Protein AF-A0A9X9LPG8-F1 (afdb_monomer)

Secondary structure (DSSP, 8-state):
--EEEETTEEEEE-TTSTT-EEEEEBSS-EEEEEEEEEEETTEEEEEEEESSTT---S-SBHHHHHHHTTS----TTS-HHHHHHHHHHHHHHHTTTT--

Radius of gyration: 20.83 Å; Cα contacts (8 Å, |Δi|>4): 104; chains: 1; bounding box: 46×44×50 Å

Solvent-accessible surface area (backbone atoms only — not comparable to full-atom values): 6250 Å² total; per-residue (Å²): 134,61,81,38,68,43,49,46,32,46,40,48,49,51,81,98,49,92,77,49,70,49,75,46,53,36,56,60,55,31,34,50,87,73,31,50,73,50,79,54,89,99,41,76,48,75,49,75,34,59,66,60,85,86,64,86,74,92,53,69,30,49,66,60,52,58,48,62,76,64,53,78,82,74,68,85,89,51,63,76,66,57,59,52,52,54,54,51,52,50,56,59,57,60,59,58,74,79,70,126

Foldseek 3Di:
DPPDPDQFKDKDFDPPPPRDIDMAGFPAGFDSVPWDWDDDVVDIDTGTHGPPNPDDDPDGGPVVVVVVVPPDPPPPPDDNVVSVVVVVVVVVVVVVVPPD

Sequence (100 aa):
MCRCISQRSFGLSVKNTNEKSYCNNVLKHISVEDSSKRSQTDTVLILGRNKAETRQWDCLTQVEKAREEKEPSYNTGTDPSEGLVNVLKKIFKNGEDDRK

Organism: Gulo gulo (NCBI:txid48420)

InterPro domains:
  IPR007699 SGS domain [PS51048] (46-100)
  IPR008978 HSP20-like chaperone [G3DSA:2.60.40.790] (3-70)
  IPR052289 Calcyclin-binding ubiquitin ligase bridge [PTHR13164] (6-100)

pLDDT: mean 77.03, std 13.18, range [37.56, 91.31]

Nearest PDB structures (foldseek):
  1x5m-assembly1_A  TM=7.843E-01  e=2.291E-04  Homo sapiens
  2cg9-assembly1_Y  TM=8.770E-01  e=1.046E-01  Saccharomyces cerevisiae
  7krj-assembly1_C  TM=5.829E-01  e=2.397E-01  Homo sapiens
  2jki-assembly3_U  TM=7.431E-01  e=3.992E-01  Arabidopsis thaliana
  7l7i-assembly1_E  TM=8.067E-01  e=5.853E-01  Homo sapiens

Structure (mmCIF, N/CA/C/O backbone):
data_AF-A0A9X9LPG8-F1
#
_entry.id   AF-A0A9X9LPG8-F1
#
loop_
_atom_site.group_PDB
_atom_site.id
_atom_site.type_symbol
_atom_site.label_atom_id
_atom_site.label_alt_id
_atom_site.label_comp_id
_atom_site.label_asym_id
_atom_site.label_entity_id
_atom_site.label_seq_id
_atom_site.pdbx_PDB_ins_code
_atom_site.Cartn_x
_atom_site.Cartn_y
_atom_site.Cartn_z
_atom_site.occupancy
_atom_site.B_iso_or_equiv
_atom_site.auth_seq_id
_atom_site.auth_comp_id
_atom_site.auth_asym_id
_atom_site.auth_atom_id
_atom_site.pdbx_PDB_model_num
ATOM 1 N N . MET A 1 1 ? -5.540 -8.974 -16.708 1.00 37.56 1 MET A N 1
ATOM 2 C CA . MET A 1 1 ? -4.132 -8.830 -16.264 1.00 37.56 1 MET A CA 1
ATOM 3 C C . MET A 1 1 ? -4.060 -7.532 -15.462 1.00 37.56 1 MET A C 1
ATOM 5 O O . MET A 1 1 ? -3.916 -6.498 -16.087 1.00 37.56 1 MET A O 1
ATOM 9 N N . CYS A 1 2 ? -4.217 -7.527 -14.130 1.00 46.28 2 CYS A N 1
ATOM 10 C CA . CYS A 1 2 ? -4.019 -6.277 -13.371 1.00 46.28 2 CYS A CA 1
ATOM 11 C C . CYS A 1 2 ? -2.530 -6.106 -13.068 1.00 46.28 2 CYS A C 1
ATOM 13 O O . CYS A 1 2 ? -1.989 -6.664 -12.114 1.00 46.28 2 CYS A O 1
ATOM 15 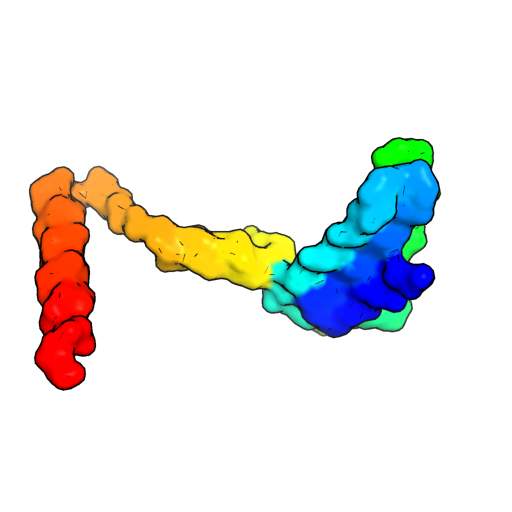N N . ARG A 1 3 ? -1.852 -5.387 -13.962 1.00 62.34 3 ARG A N 1
ATOM 16 C CA . ARG A 1 3 ? -0.534 -4.786 -13.752 1.00 62.34 3 ARG A CA 1
ATOM 17 C C . ARG A 1 3 ? -0.780 -3.296 -13.565 1.00 62.34 3 ARG A C 1
ATOM 19 O O . ARG A 1 3 ? -0.858 -2.590 -14.561 1.00 62.34 3 ARG A O 1
ATOM 26 N N . CYS A 1 4 ? -0.933 -2.811 -12.340 1.00 69.25 4 CYS A N 1
ATOM 27 C CA . CYS A 1 4 ? -1.060 -1.366 -12.175 1.00 69.25 4 CYS A CA 1
ATOM 28 C C . CYS A 1 4 ? -0.504 -0.942 -10.817 1.00 69.25 4 CYS A C 1
ATOM 30 O O . CYS A 1 4 ? -1.247 -0.727 -9.864 1.00 69.25 4 CYS A O 1
ATOM 32 N N . ILE A 1 5 ? 0.823 -0.844 -10.729 1.00 83.44 5 ILE A N 1
ATOM 33 C CA . ILE A 1 5 ? 1.395 0.173 -9.848 1.00 83.44 5 ILE A CA 1
ATOM 34 C C . ILE A 1 5 ? 1.149 1.494 -10.574 1.00 83.44 5 ILE A C 1
ATOM 36 O O . ILE A 1 5 ? 1.541 1.640 -11.730 1.00 83.44 5 ILE A O 1
ATOM 40 N N . SER A 1 6 ? 0.437 2.410 -9.934 1.00 89.69 6 SER A N 1
ATOM 41 C CA . SER A 1 6 ? 0.209 3.762 -10.432 1.00 89.69 6 SER A CA 1
ATOM 42 C C . SER A 1 6 ? 0.897 4.759 -9.507 1.00 89.69 6 SER A C 1
ATOM 44 O O . SER A 1 6 ? 1.387 4.401 -8.442 1.00 89.69 6 SER A O 1
ATOM 46 N N . GLN A 1 7 ? 0.900 6.036 -9.874 1.00 90.38 7 GLN A N 1
ATOM 47 C CA . GLN A 1 7 ? 1.492 7.081 -9.042 1.00 90.38 7 GLN A CA 1
ATOM 48 C C . GLN A 1 7 ? 0.863 7.179 -7.638 1.00 90.38 7 GLN A C 1
ATOM 50 O O . GLN A 1 7 ? 1.510 7.684 -6.723 1.00 90.38 7 GLN A O 1
ATOM 55 N N . ARG A 1 8 ? -0.385 6.720 -7.460 1.00 90.12 8 ARG A N 1
ATOM 56 C CA . ARG A 1 8 ? -1.136 6.803 -6.196 1.00 90.12 8 ARG A CA 1
ATOM 57 C C . ARG A 1 8 ? -1.803 5.499 -5.770 1.00 90.12 8 ARG A C 1
ATOM 59 O O . ARG A 1 8 ? -2.585 5.512 -4.825 1.00 90.12 8 ARG A O 1
ATOM 66 N N . SER A 1 9 ? -1.511 4.372 -6.409 1.00 89.88 9 SER A N 1
ATOM 67 C CA . SER A 1 9 ? -2.142 3.111 -6.023 1.00 89.88 9 SER A CA 1
ATOM 68 C C . SER A 1 9 ? -1.330 1.875 -6.378 1.00 89.88 9 SER A C 1
ATOM 70 O O . SER A 1 9 ? -0.509 1.880 -7.297 1.00 89.88 9 SER A O 1
ATOM 72 N N . PHE A 1 10 ? -1.615 0.792 -5.659 1.00 88.94 10 PHE A N 1
ATOM 73 C CA . PHE A 1 10 ? -1.166 -0.555 -5.983 1.00 88.94 10 PHE A CA 1
ATOM 74 C C . PHE A 1 10 ? -2.371 -1.437 -6.295 1.00 88.94 10 PHE A C 1
ATOM 76 O O . PHE A 1 10 ? -3.231 -1.629 -5.435 1.00 88.94 10 PHE A O 1
ATOM 83 N N . GLY A 1 11 ? -2.413 -1.998 -7.503 1.00 87.31 11 GLY A N 1
ATOM 84 C CA . GLY A 1 11 ? -3.374 -3.024 -7.901 1.00 87.31 11 GLY A CA 1
ATOM 85 C C . GLY A 1 11 ? -2.747 -4.419 -7.938 1.00 87.31 11 GLY A C 1
ATOM 86 O O . GLY A 1 11 ? -1.735 -4.635 -8.610 1.00 87.31 11 GLY A O 1
ATOM 87 N N . LEU A 1 12 ? -3.381 -5.381 -7.269 1.00 85.69 12 LEU A N 1
ATOM 88 C CA . LEU A 1 12 ? -3.040 -6.801 -7.283 1.00 85.69 12 LEU A CA 1
ATOM 89 C C . LEU A 1 12 ? -4.256 -7.614 -7.732 1.00 85.69 12 LEU A C 1
ATOM 91 O O . LEU A 1 12 ? -5.319 -7.547 -7.130 1.00 85.69 12 LEU A O 1
ATOM 95 N N . SER A 1 13 ? -4.089 -8.427 -8.770 1.00 81.75 13 SER A N 1
ATOM 96 C CA . SER A 1 13 ? -5.059 -9.464 -9.130 1.00 81.75 13 SER A CA 1
ATOM 97 C C . SER A 1 13 ? -4.322 -10.788 -9.190 1.00 81.75 13 SER A C 1
ATOM 99 O O . SER A 1 13 ? -3.316 -10.906 -9.899 1.00 81.75 13 SER A O 1
ATOM 101 N N . VAL A 1 14 ? -4.802 -11.758 -8.418 1.00 80.25 14 VAL A N 1
ATOM 102 C CA . VAL A 1 14 ? -4.234 -13.103 -8.373 1.00 80.25 14 VAL A CA 1
ATOM 103 C C . VAL A 1 14 ? -5.116 -13.999 -9.235 1.00 80.25 14 VAL A C 1
ATOM 105 O O . VAL A 1 14 ? -6.322 -14.113 -9.020 1.00 80.25 14 VAL A O 1
ATOM 108 N N . LYS A 1 15 ? -4.522 -14.587 -10.274 1.00 78.44 15 LYS A N 1
ATOM 109 C CA . LYS A 1 15 ? -5.226 -15.532 -11.148 1.00 78.44 15 LYS A CA 1
ATOM 110 C C . LYS A 1 15 ? -5.396 -16.867 -10.425 1.00 78.44 15 LYS A C 1
ATOM 112 O O . LYS A 1 15 ? -4.525 -17.250 -9.654 1.00 78.44 15 LYS A O 1
ATOM 117 N N . ASN A 1 16 ? -6.472 -17.588 -10.738 1.00 75.06 16 ASN A N 1
ATOM 118 C CA . ASN A 1 16 ? -6.766 -18.934 -10.226 1.00 75.06 16 ASN A CA 1
ATOM 119 C C . ASN A 1 16 ? -7.031 -19.022 -8.708 1.00 75.06 16 ASN A C 1
ATOM 121 O O . ASN A 1 16 ? -7.062 -20.115 -8.155 1.00 75.06 16 ASN A O 1
ATOM 125 N N . THR A 1 17 ? -7.280 -17.894 -8.038 1.00 68.12 17 THR A N 1
ATOM 126 C CA . THR A 1 17 ? -7.702 -17.838 -6.628 1.00 68.12 17 THR A CA 1
ATOM 127 C C . THR A 1 17 ? -8.949 -16.974 -6.487 1.00 68.12 17 THR A C 1
ATOM 129 O O . THR A 1 17 ? -8.837 -15.753 -6.380 1.00 68.12 17 THR A O 1
ATOM 132 N N . ASN A 1 18 ? -10.138 -17.587 -6.488 1.00 71.81 18 ASN A N 1
ATOM 133 C CA . ASN A 1 18 ? -11.432 -16.938 -6.199 1.00 71.81 18 ASN A CA 1
ATOM 134 C C . ASN A 1 18 ? -11.710 -15.610 -6.945 1.00 71.81 18 ASN A C 1
ATOM 136 O O . ASN A 1 18 ? -12.520 -14.814 -6.481 1.00 71.81 18 ASN A O 1
ATOM 140 N N . GLU A 1 19 ? -10.989 -15.334 -8.037 1.00 72.69 19 GLU A N 1
ATOM 141 C CA . GLU A 1 19 ? -11.043 -14.103 -8.841 1.00 72.69 19 GLU A CA 1
ATOM 142 C C . GLU A 1 19 ? -10.947 -12.782 -8.051 1.00 72.69 19 GLU A C 1
ATOM 144 O O . GLU A 1 19 ? -11.362 -11.719 -8.519 1.00 72.69 19 GLU A O 1
ATOM 149 N N . LYS A 1 20 ? -10.352 -12.805 -6.852 1.00 80.88 20 LYS A N 1
ATOM 150 C CA . LYS A 1 20 ? -10.251 -11.601 -6.020 1.00 80.88 20 LYS A CA 1
ATOM 151 C C . LYS A 1 20 ? -9.185 -10.647 -6.553 1.00 80.88 20 LYS A C 1
ATOM 153 O O . LYS A 1 20 ? -8.061 -11.036 -6.879 1.00 80.88 20 LYS A O 1
ATOM 158 N N . SER A 1 21 ? -9.546 -9.368 -6.598 1.00 82.62 21 SER A N 1
ATOM 159 C CA . SER A 1 21 ? -8.647 -8.269 -6.942 1.00 82.62 21 SER A CA 1
ATOM 160 C C . SER A 1 21 ? -8.616 -7.255 -5.803 1.00 82.62 21 SER A C 1
ATOM 162 O O . SER A 1 21 ? -9.648 -6.933 -5.222 1.00 82.62 21 SER A O 1
ATOM 164 N N . TYR A 1 22 ? -7.426 -6.754 -5.496 1.00 84.00 22 TYR A N 1
ATOM 165 C CA . TYR A 1 22 ? -7.150 -5.813 -4.419 1.00 84.00 22 TYR A CA 1
ATOM 166 C C . TYR A 1 22 ? -6.557 -4.540 -5.017 1.00 84.00 22 TYR A C 1
ATOM 168 O O . TYR A 1 22 ? -5.647 -4.607 -5.842 1.00 84.00 22 TYR A O 1
ATOM 176 N N . CYS A 1 23 ? -7.057 -3.377 -4.609 1.00 85.81 23 CYS A N 1
ATOM 177 C CA . CYS A 1 23 ? -6.508 -2.087 -5.007 1.00 85.81 23 CYS A CA 1
ATOM 178 C C . CYS A 1 23 ? -6.422 -1.189 -3.776 1.00 85.81 23 CYS A C 1
ATOM 180 O O . CYS A 1 23 ? -7.424 -1.002 -3.091 1.00 85.81 23 CYS A O 1
ATOM 182 N N . ASN A 1 24 ? -5.238 -0.649 -3.499 1.00 88.00 24 ASN A N 1
ATOM 183 C CA . ASN A 1 24 ? -5.007 0.239 -2.363 1.00 88.00 24 ASN A CA 1
ATOM 184 C C . ASN A 1 24 ? -4.477 1.586 -2.850 1.00 88.00 24 ASN A C 1
ATOM 186 O O . ASN A 1 24 ? -3.508 1.626 -3.610 1.00 88.00 24 ASN A O 1
ATOM 190 N N . ASN A 1 25 ? -5.088 2.678 -2.384 1.00 91.25 25 ASN A N 1
ATOM 191 C CA . ASN A 1 25 ? -4.635 4.039 -2.665 1.00 91.25 25 ASN A CA 1
ATOM 192 C C . ASN A 1 25 ? -3.588 4.458 -1.637 1.00 91.25 25 ASN A C 1
ATOM 194 O O . ASN A 1 25 ? -3.880 4.517 -0.442 1.00 91.25 25 ASN A O 1
ATOM 198 N N . VAL A 1 26 ? -2.382 4.767 -2.102 1.00 90.69 26 VAL A N 1
ATOM 199 C CA . VAL A 1 26 ? -1.275 5.156 -1.233 1.00 90.69 26 VAL A CA 1
ATOM 200 C C . VAL A 1 26 ? -1.342 6.621 -0.828 1.00 90.69 26 VAL A C 1
ATOM 202 O O . VAL A 1 26 ? -1.805 7.483 -1.579 1.00 90.69 26 VAL A O 1
ATOM 205 N N . LEU A 1 27 ? -0.836 6.908 0.370 1.00 89.69 27 LEU A N 1
ATOM 206 C CA . LEU A 1 27 ? -0.836 8.246 0.949 1.00 89.69 27 LEU A CA 1
ATOM 207 C C . LEU A 1 27 ? -0.062 9.259 0.089 1.00 89.69 27 LEU A C 1
ATOM 209 O O . LEU A 1 27 ? -0.545 10.368 -0.167 1.00 89.69 27 LEU A O 1
ATOM 213 N N . LYS A 1 28 ? 1.134 8.879 -0.375 1.00 88.50 28 LYS A N 1
ATOM 214 C CA . LYS A 1 28 ? 2.031 9.750 -1.150 1.00 88.50 28 LYS A CA 1
ATOM 215 C C . LYS A 1 28 ? 2.290 9.216 -2.551 1.00 88.50 28 LYS A C 1
ATOM 217 O O . LYS A 1 28 ? 2.025 8.061 -2.864 1.00 88.50 28 LYS A O 1
ATOM 222 N N . HIS A 1 29 ? 2.833 10.091 -3.394 1.00 90.44 29 HIS A N 1
ATOM 223 C CA . HIS A 1 29 ? 3.226 9.736 -4.750 1.00 90.44 29 HIS A CA 1
ATOM 224 C C . HIS A 1 29 ? 4.399 8.755 -4.762 1.00 90.44 29 HIS A C 1
ATOM 226 O O . HIS A 1 29 ? 5.445 9.011 -4.162 1.00 90.44 29 HIS A O 1
ATOM 232 N N . ILE A 1 30 ? 4.244 7.686 -5.532 1.00 91.31 30 ILE A N 1
ATOM 233 C CA . ILE A 1 30 ? 5.295 6.706 -5.803 1.00 91.31 30 ILE A CA 1
ATOM 234 C C . ILE A 1 30 ? 5.774 6.801 -7.255 1.00 91.31 30 ILE A C 1
ATOM 236 O O . ILE A 1 30 ? 5.067 7.277 -8.146 1.00 91.31 30 ILE A O 1
ATOM 240 N N . SER A 1 31 ? 7.015 6.388 -7.478 1.00 91.06 31 SER A N 1
ATOM 241 C CA . SER A 1 31 ? 7.658 6.298 -8.782 1.00 91.06 31 SER A CA 1
ATOM 242 C C . SER A 1 31 ? 7.278 4.970 -9.421 1.00 91.06 31 SER A C 1
ATOM 244 O O . SER A 1 31 ? 7.667 3.920 -8.921 1.00 91.06 31 SER A O 1
ATOM 246 N N . VAL A 1 32 ? 6.476 4.989 -10.488 1.00 89.19 32 VAL A N 1
ATOM 247 C CA . VAL A 1 32 ? 6.003 3.754 -11.144 1.00 89.19 32 VAL A CA 1
ATOM 248 C C . VAL A 1 32 ? 7.163 2.992 -11.780 1.00 89.19 32 VAL A C 1
ATOM 250 O O . VAL A 1 32 ? 7.227 1.773 -11.668 1.00 89.19 32 VAL A O 1
ATOM 253 N N . GLU A 1 33 ? 8.079 3.727 -12.405 1.00 90.38 33 GLU A N 1
ATOM 254 C CA . GLU A 1 33 ? 9.289 3.224 -13.061 1.00 90.38 33 GLU A CA 1
ATOM 255 C C . GLU A 1 33 ? 10.246 2.526 -12.086 1.00 90.38 33 GLU A C 1
ATOM 257 O O . GLU A 1 33 ? 10.734 1.439 -12.382 1.00 90.38 33 GLU A O 1
ATOM 262 N N . ASP A 1 34 ? 10.439 3.089 -10.891 1.00 89.31 34 ASP A N 1
ATOM 263 C CA . ASP A 1 34 ? 11.331 2.516 -9.875 1.00 89.31 34 ASP A CA 1
ATOM 264 C C . ASP A 1 34 ? 10.635 1.531 -8.928 1.00 89.31 34 ASP A C 1
ATOM 266 O O . ASP A 1 34 ? 11.250 0.989 -8.005 1.00 89.31 34 ASP A O 1
ATOM 270 N N . SER A 1 35 ? 9.330 1.330 -9.099 1.00 89.38 35 SER A N 1
ATOM 271 C CA . SER A 1 35 ? 8.579 0.374 -8.298 1.00 89.38 35 SER A CA 1
ATOM 272 C C . SER A 1 35 ? 8.659 -1.012 -8.917 1.00 89.38 35 SER A C 1
ATOM 274 O O . SER A 1 35 ? 8.641 -1.194 -10.132 1.00 89.38 35 SER A O 1
ATOM 276 N N . SER A 1 36 ? 8.707 -2.033 -8.072 1.00 89.25 36 SER A N 1
ATOM 277 C CA . SER A 1 36 ? 8.824 -3.415 -8.521 1.00 89.25 36 SER A CA 1
ATOM 278 C C . SER A 1 36 ? 7.877 -4.331 -7.764 1.00 89.25 36 SER A C 1
ATOM 280 O O . SER A 1 36 ? 7.296 -3.980 -6.739 1.00 89.25 36 SER A O 1
ATOM 282 N N . LYS A 1 37 ? 7.699 -5.536 -8.294 1.00 88.31 37 LYS A N 1
ATOM 283 C CA . LYS A 1 37 ? 6.939 -6.593 -7.638 1.00 88.31 37 LYS A CA 1
ATOM 284 C C . LYS A 1 37 ? 7.713 -7.896 -7.706 1.00 88.31 37 LYS A C 1
ATOM 286 O O . LYS A 1 37 ? 8.361 -8.178 -8.713 1.00 88.31 37 LYS A O 1
ATOM 291 N N . ARG A 1 38 ? 7.619 -8.695 -6.653 1.00 89.06 38 ARG A N 1
ATOM 292 C CA . ARG A 1 38 ? 8.204 -10.033 -6.570 1.00 89.06 38 ARG A CA 1
ATOM 293 C C . ARG A 1 38 ? 7.148 -10.987 -6.039 1.00 89.06 38 ARG A C 1
ATOM 295 O O . ARG A 1 38 ? 6.387 -10.636 -5.146 1.00 89.06 38 ARG A O 1
ATOM 302 N N . SER A 1 39 ? 7.093 -12.180 -6.602 1.00 86.88 39 SER A N 1
ATOM 303 C CA . SER A 1 39 ? 6.261 -13.269 -6.098 1.00 86.88 39 SER A CA 1
ATOM 304 C C . SER A 1 39 ? 7.166 -14.300 -5.445 1.00 86.88 39 SER A C 1
ATOM 306 O O . SER A 1 39 ? 8.151 -14.720 -6.049 1.00 86.88 39 SER A O 1
ATOM 308 N N . GLN A 1 40 ? 6.827 -14.683 -4.226 1.00 87.12 40 GLN A N 1
ATOM 309 C CA . GLN A 1 40 ? 7.391 -15.818 -3.509 1.00 87.12 40 GLN A CA 1
ATOM 310 C C . GLN A 1 40 ? 6.266 -16.823 -3.246 1.00 87.12 40 GLN A C 1
ATOM 312 O O . GLN A 1 40 ? 5.095 -16.537 -3.511 1.00 87.12 40 GLN A O 1
ATOM 317 N N . THR A 1 41 ? 6.613 -18.002 -2.741 1.00 89.25 41 THR A N 1
ATOM 318 C CA . THR A 1 41 ? 5.615 -18.971 -2.280 1.00 89.25 41 THR A CA 1
ATOM 319 C C . THR A 1 41 ? 4.707 -18.301 -1.247 1.00 89.25 41 THR A C 1
ATOM 321 O O . THR A 1 41 ? 5.192 -17.631 -0.337 1.00 89.25 41 THR A O 1
ATOM 324 N N . ASP A 1 42 ? 3.395 -18.394 -1.460 1.00 86.31 42 ASP A N 1
ATOM 325 C CA . ASP A 1 42 ? 2.332 -17.836 -0.609 1.00 86.31 42 ASP A CA 1
ATOM 326 C C . ASP A 1 42 ? 2.329 -16.307 -0.407 1.00 86.31 42 ASP A C 1
ATOM 328 O O . ASP A 1 42 ? 1.422 -15.773 0.227 1.00 86.31 42 ASP A O 1
ATOM 332 N N . THR A 1 43 ? 3.295 -15.569 -0.969 1.00 87.06 43 THR A N 1
ATOM 333 C CA . THR A 1 43 ? 3.472 -14.133 -0.703 1.00 87.06 43 THR A CA 1
ATOM 334 C C . THR A 1 43 ? 3.757 -13.338 -1.972 1.00 87.06 43 THR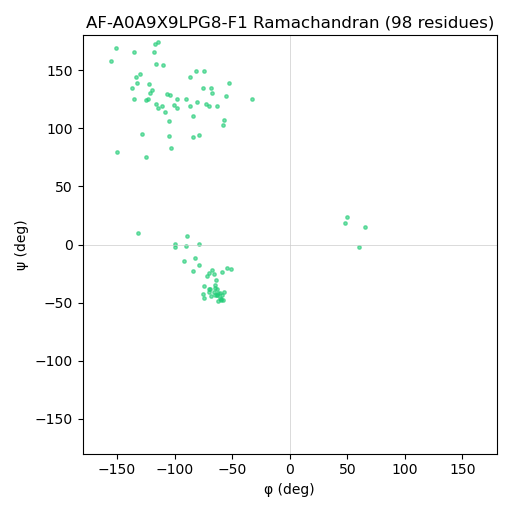 A C 1
ATOM 336 O O . THR A 1 43 ? 4.627 -13.676 -2.775 1.00 87.06 43 THR A O 1
ATOM 339 N N . VAL A 1 44 ? 3.077 -12.201 -2.129 1.00 87.50 44 VAL A N 1
ATOM 340 C CA . VAL A 1 44 ? 3.391 -11.209 -3.166 1.00 87.50 44 VAL A CA 1
ATOM 341 C C . VAL A 1 44 ? 3.946 -9.957 -2.504 1.00 87.50 44 VAL A C 1
ATOM 343 O O . VAL A 1 44 ? 3.262 -9.304 -1.723 1.00 87.50 44 VAL A O 1
ATOM 346 N N . LEU A 1 45 ? 5.180 -9.603 -2.850 1.00 88.56 45 LEU A N 1
ATOM 347 C CA . LEU A 1 45 ? 5.840 -8.393 -2.385 1.00 88.56 45 LEU A CA 1
ATOM 348 C C . LEU A 1 45 ? 5.709 -7.294 -3.443 1.00 88.56 45 LEU A C 1
ATOM 350 O O . LEU A 1 45 ? 6.102 -7.482 -4.597 1.00 88.56 45 LEU A O 1
ATOM 354 N N . ILE A 1 46 ? 5.183 -6.138 -3.047 1.00 88.19 46 ILE A N 1
ATOM 355 C CA . ILE A 1 46 ? 5.107 -4.938 -3.886 1.00 88.19 46 ILE A CA 1
ATOM 356 C C . ILE A 1 46 ? 6.005 -3.878 -3.251 1.00 88.19 46 ILE A C 1
ATOM 358 O O . ILE A 1 46 ? 5.786 -3.465 -2.117 1.00 88.19 46 ILE A O 1
ATOM 362 N N . LEU A 1 47 ? 7.037 -3.466 -3.981 1.00 88.50 47 LEU A N 1
ATOM 363 C CA . LEU A 1 47 ? 8.027 -2.483 -3.557 1.00 88.50 47 LEU A CA 1
ATOM 364 C C . LEU A 1 47 ? 7.735 -1.168 -4.279 1.00 88.50 47 LEU A C 1
ATOM 366 O O . LEU A 1 47 ? 7.984 -1.055 -5.478 1.00 88.50 47 LEU A O 1
ATOM 370 N N . GLY A 1 48 ? 7.188 -0.188 -3.560 1.00 87.94 48 GLY A N 1
ATOM 371 C CA . GLY A 1 48 ? 6.917 1.146 -4.091 1.00 87.94 48 GLY A CA 1
ATOM 372 C C . GLY A 1 48 ? 8.017 2.137 -3.735 1.00 87.94 48 GLY A C 1
ATOM 373 O O . GLY A 1 48 ? 8.204 2.428 -2.554 1.00 87.94 48 GLY A O 1
ATOM 374 N N . ARG A 1 49 ? 8.720 2.698 -4.724 1.00 88.38 49 ARG A N 1
ATOM 375 C CA . ARG A 1 49 ? 9.698 3.759 -4.448 1.00 88.38 49 ARG A CA 1
ATOM 376 C C . ARG A 1 49 ? 8.974 5.088 -4.288 1.00 88.38 49 ARG A C 1
ATOM 378 O O . ARG A 1 49 ? 8.262 5.528 -5.183 1.00 88.38 49 ARG A O 1
ATOM 385 N N . ASN A 1 50 ? 9.139 5.739 -3.148 1.00 85.50 50 ASN A N 1
ATOM 386 C CA . ASN A 1 50 ? 8.574 7.064 -2.919 1.00 85.50 50 ASN A CA 1
ATOM 387 C C . ASN A 1 50 ? 9.277 8.106 -3.810 1.00 85.50 50 ASN A C 1
ATOM 389 O O . ASN A 1 50 ? 10.503 8.121 -3.867 1.00 85.50 50 ASN A O 1
ATOM 393 N N . LYS A 1 51 ? 8.520 9.000 -4.466 1.00 82.06 51 LYS A N 1
ATOM 394 C CA . LYS A 1 51 ? 9.111 10.105 -5.249 1.00 82.06 51 LYS A CA 1
ATOM 395 C C . LYS A 1 51 ? 9.738 11.195 -4.377 1.00 82.06 51 LYS A C 1
ATOM 397 O O . LYS A 1 51 ? 10.631 11.896 -4.832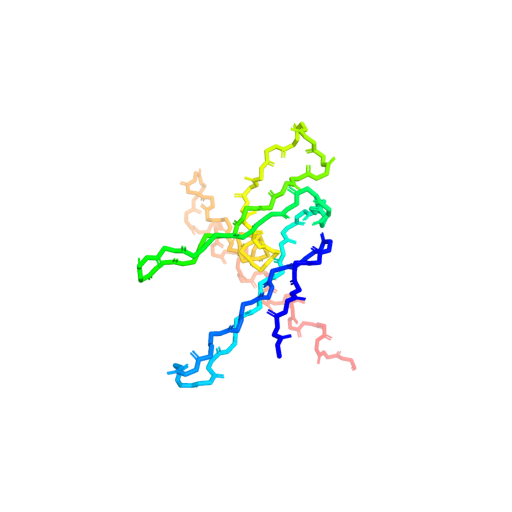 1.00 82.06 51 LYS A O 1
ATOM 402 N N . ALA A 1 52 ? 9.263 11.369 -3.145 1.00 75.00 52 ALA A N 1
ATOM 403 C CA . ALA A 1 52 ? 9.806 12.345 -2.204 1.00 75.00 52 ALA A CA 1
ATOM 404 C C . ALA A 1 52 ? 10.672 11.623 -1.162 1.00 75.00 52 ALA A C 1
ATOM 406 O O . ALA A 1 52 ? 10.179 11.298 -0.079 1.00 75.00 52 ALA A O 1
ATOM 407 N N . GLU A 1 53 ? 11.937 11.351 -1.507 1.00 64.06 53 GLU A N 1
ATOM 408 C CA . GLU A 1 53 ? 12.871 10.509 -0.732 1.00 64.06 53 GLU A CA 1
ATOM 409 C C . GLU A 1 53 ? 13.050 10.941 0.740 1.00 64.06 53 GLU A C 1
ATOM 411 O O . GLU A 1 53 ? 13.396 10.117 1.578 1.00 64.06 53 GLU A O 1
ATOM 416 N N . THR A 1 54 ? 12.734 12.190 1.101 1.00 64.69 54 THR A N 1
ATOM 417 C CA . THR A 1 54 ? 13.004 12.760 2.434 1.00 64.69 54 THR A CA 1
ATOM 418 C C . THR A 1 54 ? 11.827 12.789 3.415 1.00 64.69 54 THR A C 1
ATOM 420 O O . THR A 1 54 ? 12.007 13.213 4.553 1.00 64.69 54 THR A O 1
ATOM 423 N N . ARG A 1 55 ? 10.611 12.361 3.038 1.00 69.00 55 ARG A N 1
ATOM 424 C CA . ARG A 1 55 ? 9.436 12.454 3.936 1.00 69.00 55 ARG A CA 1
ATOM 425 C C . ARG A 1 55 ? 8.998 11.087 4.475 1.00 69.00 55 ARG A C 1
ATOM 427 O O . ARG A 1 55 ? 8.439 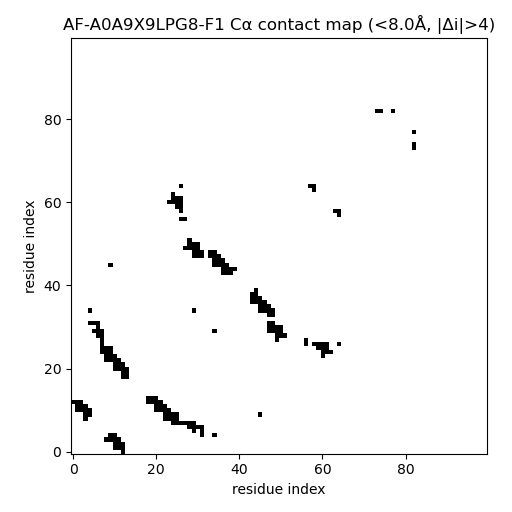10.300 3.707 1.00 69.00 55 ARG A O 1
ATOM 434 N N . GLN A 1 56 ? 9.121 10.865 5.790 1.00 81.50 56 GLN A N 1
ATOM 435 C CA . GLN A 1 56 ? 8.551 9.707 6.510 1.00 81.50 56 GLN A CA 1
ATOM 436 C C . GLN A 1 56 ? 7.054 9.541 6.231 1.00 81.50 56 GLN A C 1
ATOM 438 O O . GLN A 1 56 ? 6.338 10.533 6.110 1.00 81.50 56 GLN A O 1
ATOM 443 N N . TRP A 1 57 ? 6.587 8.306 6.054 1.00 86.44 57 TRP A N 1
ATOM 444 C CA . TRP A 1 57 ? 5.171 7.998 5.841 1.00 86.44 57 TRP A CA 1
ATOM 445 C C . TRP A 1 57 ? 4.492 7.757 7.184 1.00 86.44 57 TRP A C 1
ATOM 447 O O . TRP A 1 57 ? 4.939 6.888 7.923 1.00 86.44 57 TRP A O 1
ATOM 457 N N . ASP A 1 58 ? 3.420 8.499 7.456 1.00 87.75 58 ASP A N 1
ATOM 458 C CA . ASP A 1 58 ? 2.612 8.316 8.670 1.00 87.75 58 ASP A CA 1
ATOM 459 C C . ASP A 1 58 ? 1.861 6.973 8.610 1.00 87.75 58 ASP A C 1
ATOM 461 O O . ASP A 1 58 ? 1.861 6.190 9.551 1.00 87.75 58 ASP A O 1
ATOM 465 N N . CYS A 1 59 ? 1.277 6.673 7.447 1.00 89.31 59 CYS A N 1
ATOM 466 C CA . CYS A 1 59 ? 0.583 5.426 7.141 1.00 89.31 59 CYS A CA 1
ATOM 467 C C . CYS A 1 59 ? 0.669 5.115 5.641 1.00 89.31 59 CYS A C 1
ATOM 469 O O . CYS A 1 59 ? 1.106 5.950 4.838 1.00 89.31 59 CYS A O 1
ATOM 471 N N . LEU A 1 60 ? 0.277 3.898 5.253 1.00 88.69 60 LEU A N 1
ATOM 472 C CA . LEU A 1 60 ? 0.393 3.430 3.874 1.00 88.69 60 LEU A CA 1
ATOM 473 C C . LEU A 1 60 ? -0.672 4.063 2.973 1.00 88.69 60 LEU A C 1
ATOM 475 O O . LEU A 1 60 ? -0.366 4.457 1.845 1.00 88.69 60 LEU A O 1
ATOM 479 N N . THR A 1 61 ? -1.911 4.164 3.451 1.00 90.38 61 THR A N 1
ATOM 480 C CA . THR A 1 61 ? -3.065 4.573 2.646 1.00 90.38 61 THR A CA 1
ATOM 481 C C . THR A 1 61 ? -3.693 5.879 3.117 1.00 90.38 61 THR A C 1
ATOM 483 O O . THR A 1 61 ? -3.625 6.265 4.279 1.00 90.38 61 THR A O 1
ATOM 486 N N . GLN A 1 62 ? -4.370 6.570 2.199 1.00 86.56 62 GLN A N 1
ATOM 487 C CA . GLN A 1 62 ? -5.123 7.785 2.538 1.00 86.56 62 GLN A CA 1
ATOM 488 C C . GLN A 1 62 ? -6.288 7.507 3.499 1.00 86.56 62 GLN A C 1
ATOM 490 O O . GLN A 1 62 ? -6.658 8.373 4.288 1.00 86.56 62 GLN A O 1
ATOM 495 N N . VAL A 1 63 ? -6.867 6.305 3.425 1.00 86.69 63 VAL A N 1
ATOM 49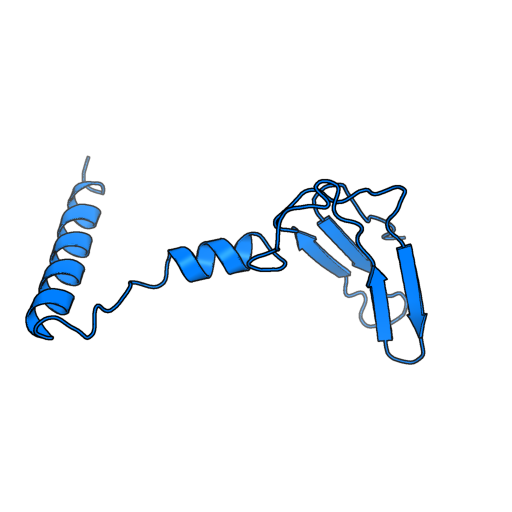6 C CA . VAL A 1 63 ? -8.015 5.901 4.246 1.00 86.69 63 VAL A CA 1
ATOM 497 C C . VAL A 1 63 ? -7.606 5.728 5.706 1.00 86.69 63 VAL A C 1
ATOM 499 O O . VAL A 1 63 ? -8.333 6.174 6.588 1.00 86.69 63 VAL A O 1
ATOM 502 N N . GLU A 1 64 ? -6.438 5.134 5.963 1.00 87.81 64 GLU A N 1
ATOM 503 C CA . GLU A 1 64 ? -5.884 5.013 7.316 1.00 87.81 64 GLU A CA 1
ATOM 504 C C . GLU A 1 64 ? -5.672 6.394 7.944 1.00 87.81 64 GLU A C 1
ATOM 506 O O . GLU A 1 64 ? -6.171 6.639 9.041 1.00 87.81 64 GLU A O 1
ATOM 511 N N . LYS A 1 65 ? -5.058 7.331 7.207 1.00 86.94 65 LYS A N 1
ATOM 512 C CA . LYS A 1 65 ? -4.866 8.710 7.683 1.00 86.94 65 LYS A CA 1
ATOM 513 C C . LYS A 1 65 ? -6.185 9.401 8.025 1.00 86.94 65 LYS A C 1
ATOM 515 O O . LYS A 1 65 ? -6.329 9.988 9.091 1.00 86.94 65 LYS A O 1
ATOM 520 N N . ALA A 1 66 ? -7.164 9.300 7.127 1.00 83.44 66 ALA A N 1
ATOM 521 C CA . ALA A 1 66 ? -8.470 9.920 7.323 1.00 83.44 66 ALA A CA 1
ATOM 522 C C . ALA A 1 66 ? -9.247 9.311 8.502 1.00 83.44 66 ALA A C 1
ATOM 524 O O . ALA A 1 66 ? -10.126 9.969 9.055 1.00 83.44 66 ALA A O 1
ATOM 525 N N . ARG A 1 67 ? -8.971 8.053 8.868 1.00 81.81 67 ARG A N 1
ATOM 526 C CA . ARG A 1 67 ? -9.561 7.413 10.046 1.00 81.81 67 ARG A CA 1
ATOM 527 C C . ARG A 1 67 ? -8.930 7.940 11.330 1.00 81.81 67 ARG A C 1
ATOM 529 O O . ARG A 1 67 ? -9.674 8.283 12.238 1.00 81.81 67 ARG A O 1
ATOM 536 N N . GLU A 1 68 ? -7.606 8.045 11.376 1.00 77.38 68 GLU A N 1
ATOM 537 C CA . GLU A 1 68 ? -6.866 8.568 12.533 1.00 77.38 68 GLU A CA 1
ATOM 538 C C . GLU A 1 68 ? -7.253 10.023 12.850 1.00 77.38 68 GLU A C 1
ATOM 540 O O . GLU A 1 68 ? -7.530 10.357 13.996 1.00 77.38 68 GLU A O 1
ATOM 545 N N . GLU A 1 69 ? -7.411 10.872 11.828 1.00 74.12 69 GLU A N 1
ATOM 546 C CA . GLU A 1 69 ? -7.865 12.266 11.992 1.00 74.12 69 GLU A CA 1
ATOM 547 C C . GLU A 1 69 ? -9.328 12.390 12.466 1.00 74.12 69 GLU A C 1
ATOM 549 O O . GLU A 1 69 ? -9.732 13.427 12.999 1.00 74.12 69 GLU A O 1
ATOM 554 N N . LYS A 1 70 ? -10.145 11.350 12.252 1.00 65.50 70 LYS A N 1
ATOM 555 C CA . LYS A 1 70 ? -11.559 11.317 12.653 1.00 65.50 70 LYS A CA 1
ATOM 556 C C . LYS A 1 70 ? -11.783 10.727 14.037 1.00 65.50 70 LYS A C 1
ATOM 558 O O . LYS A 1 70 ? -12.884 10.896 14.564 1.00 65.50 70 LYS A O 1
ATOM 563 N N . GLU A 1 71 ? -10.800 10.050 14.626 1.00 61.31 71 GLU A N 1
ATOM 564 C CA . GLU A 1 71 ? -10.933 9.602 16.007 1.00 61.31 71 GLU A CA 1
ATOM 565 C C . GLU A 1 71 ? -10.889 10.833 16.927 1.00 61.31 71 GLU A C 1
ATOM 567 O O . GLU A 1 71 ? -9.932 11.611 16.893 1.00 61.31 71 GLU A O 1
ATOM 572 N N . PRO A 1 72 ? -11.952 11.096 17.709 1.00 58.31 72 PRO A N 1
ATOM 573 C CA . PRO A 1 72 ? -11.963 12.245 18.594 1.00 58.31 72 PRO A CA 1
ATOM 574 C C . PRO A 1 72 ? -10.854 12.068 19.631 1.00 58.31 72 PRO A C 1
ATOM 576 O O . PRO A 1 72 ? -10.873 11.118 20.407 1.00 58.31 72 PRO A O 1
ATOM 579 N N . SER A 1 73 ? -9.894 12.995 19.646 1.00 55.75 73 SER A N 1
ATOM 580 C CA . SER A 1 73 ? -8.901 13.084 20.716 1.00 55.75 73 SER A CA 1
ATOM 581 C C . SER A 1 73 ? -9.628 13.242 22.0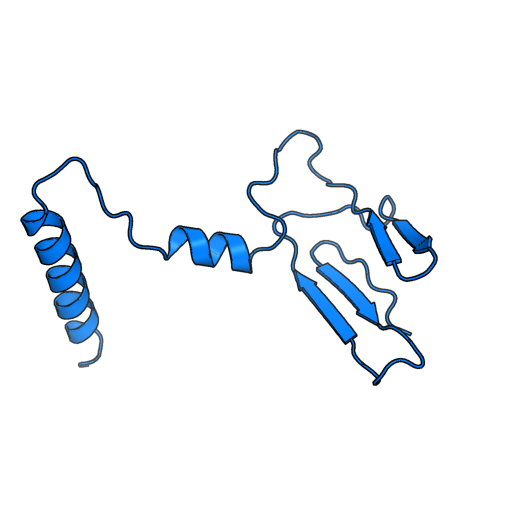54 1.00 55.75 73 SER A C 1
ATOM 583 O O . SER A 1 73 ? -10.218 14.289 22.339 1.00 55.75 73 SER A O 1
ATOM 585 N N . TYR A 1 74 ? -9.623 12.183 22.861 1.00 54.16 74 TYR A N 1
ATOM 586 C CA . TYR A 1 74 ? -10.019 12.252 24.258 1.00 54.16 74 TYR A CA 1
ATOM 587 C C . TYR A 1 74 ? -8.825 12.834 25.013 1.00 54.16 74 TYR A C 1
ATOM 589 O O . TYR A 1 74 ? -7.899 12.109 25.366 1.00 54.16 74 TYR A O 1
ATOM 597 N N . ASN A 1 75 ? -8.809 14.154 25.218 1.00 49.88 75 ASN A N 1
ATOM 598 C CA . ASN A 1 75 ? -7.857 14.777 26.134 1.00 49.88 75 ASN A CA 1
ATOM 599 C C . ASN A 1 75 ? -8.053 14.148 27.521 1.00 49.88 75 ASN A C 1
ATOM 601 O O . ASN A 1 75 ? -8.999 14.472 28.229 1.00 49.88 75 ASN A O 1
ATOM 605 N N . THR A 1 76 ? -7.165 13.235 27.905 1.00 53.78 76 THR A N 1
ATOM 606 C CA . THR A 1 76 ? -7.177 12.546 29.207 1.00 53.78 76 THR A CA 1
ATOM 607 C C . THR A 1 76 ? -6.610 13.407 30.342 1.00 53.78 76 THR A C 1
ATOM 609 O O . THR A 1 76 ? -6.551 12.955 31.481 1.00 53.78 76 THR A O 1
ATOM 612 N N . GLY A 1 77 ? -6.189 14.641 30.041 1.00 54.28 77 GLY A N 1
ATOM 613 C CA . GLY A 1 77 ? -5.610 15.592 30.996 1.00 54.28 77 GLY A CA 1
ATOM 614 C C . GLY A 1 77 ? -6.572 16.663 31.515 1.00 54.28 77 GLY A C 1
ATOM 615 O O . GLY A 1 77 ? -6.153 17.515 32.294 1.00 54.28 77 GLY A O 1
ATOM 616 N N . THR A 1 78 ? -7.833 16.657 31.091 1.00 58.03 78 THR A N 1
ATOM 617 C CA . THR A 1 78 ? -8.844 17.614 31.557 1.00 58.03 78 THR A CA 1
ATOM 618 C C . THR A 1 78 ? -10.084 16.846 31.981 1.00 58.03 78 THR A C 1
ATOM 620 O O . THR A 1 78 ? -10.342 15.764 31.456 1.00 58.03 78 THR A O 1
ATOM 623 N N . ASP A 1 79 ? -10.770 17.366 33.002 1.00 58.94 79 ASP A N 1
ATOM 624 C CA . ASP A 1 79 ? -11.938 16.771 33.657 1.00 58.94 79 ASP A CA 1
ATOM 625 C C . ASP A 1 79 ? -12.799 15.962 32.658 1.00 58.94 79 ASP A C 1
ATOM 627 O O . ASP A 1 79 ? -13.194 16.517 31.628 1.00 58.94 79 ASP A O 1
ATOM 631 N N . PRO A 1 80 ? -13.094 14.668 32.910 1.00 60.56 80 PRO A N 1
ATOM 632 C CA . PRO A 1 80 ? -13.885 13.820 32.006 1.00 60.56 80 PRO A CA 1
ATOM 633 C C . PRO A 1 80 ? -15.225 14.449 31.578 1.00 60.56 80 PRO A C 1
ATOM 635 O O . PRO A 1 80 ? -15.773 14.106 30.526 1.00 60.56 80 PRO A O 1
ATOM 638 N N . SER A 1 81 ? -15.723 15.415 32.351 1.00 67.62 81 SER A N 1
ATOM 639 C CA . SER A 1 81 ? -16.895 16.238 32.049 1.00 67.62 81 SER A CA 1
ATOM 640 C C . SER A 1 81 ? -16.711 17.157 30.825 1.00 67.62 81 SER A C 1
ATOM 642 O O . SER A 1 81 ? -17.653 17.353 30.057 1.00 67.62 81 SER A O 1
ATOM 644 N N . GLU A 1 82 ? -15.512 17.694 30.574 1.00 67.19 82 GLU A N 1
ATOM 645 C CA . GLU A 1 82 ? -15.244 18.582 29.429 1.00 67.19 82 GLU A CA 1
ATOM 646 C C . GLU A 1 82 ? -15.269 17.841 28.088 1.00 67.19 82 GLU A C 1
ATOM 648 O O . GLU A 1 82 ? -15.796 18.360 27.095 1.00 67.19 82 GLU A O 1
ATOM 653 N N . GLY A 1 83 ? -14.747 16.610 28.059 1.00 67.94 83 GLY A N 1
ATOM 654 C CA . GLY A 1 83 ? -14.786 15.758 26.870 1.00 67.94 83 GLY A CA 1
ATOM 655 C C . GLY A 1 83 ? -16.224 15.501 26.411 1.00 67.94 83 GLY A C 1
ATOM 656 O O . GLY A 1 83 ? -16.542 15.653 25.229 1.00 67.94 83 GLY A O 1
ATOM 657 N N . LEU A 1 84 ? -17.116 15.218 27.367 1.00 75.00 84 LEU A N 1
ATOM 658 C CA . LEU A 1 84 ? -18.548 15.024 27.124 1.00 75.00 84 LEU A CA 1
ATOM 659 C C . LEU A 1 84 ? -19.224 16.291 26.578 1.00 75.00 84 LEU A C 1
ATOM 661 O O . LEU A 1 84 ? -19.986 16.216 25.612 1.00 75.00 84 LEU A O 1
ATOM 665 N N . VAL A 1 85 ? -18.912 17.467 27.130 1.00 77.88 85 VAL A N 1
ATOM 666 C CA . VAL A 1 85 ? -19.478 18.748 26.668 1.00 77.88 85 VAL A CA 1
ATOM 667 C C . VAL A 1 85 ? -19.070 19.059 25.225 1.00 77.88 85 VAL A C 1
ATOM 669 O O . VAL A 1 85 ? -19.886 19.563 24.450 1.00 77.88 85 VAL A O 1
ATOM 672 N N . ASN A 1 86 ? -17.835 18.747 24.827 1.00 74.25 86 ASN A N 1
ATOM 673 C CA . ASN A 1 86 ? -17.376 18.982 23.458 1.00 74.25 86 ASN A CA 1
ATOM 674 C C . ASN A 1 86 ? -18.061 18.047 22.441 1.00 74.25 86 ASN A C 1
ATOM 676 O O . ASN A 1 86 ? -18.422 18.484 21.346 1.00 74.25 86 ASN A O 1
ATOM 680 N N . VAL A 1 87 ? -18.295 16.781 22.817 1.00 78.00 87 VAL A N 1
ATOM 681 C CA . VAL A 1 87 ? -19.069 15.821 22.007 1.00 78.00 87 VAL A CA 1
ATOM 682 C C . VAL A 1 87 ? -20.505 16.311 21.826 1.00 78.00 87 VAL A C 1
ATOM 684 O O . VAL A 1 87 ? -20.982 16.396 20.694 1.00 78.00 87 VAL A O 1
ATOM 687 N N . LEU A 1 88 ? -21.166 16.718 22.914 1.00 79.38 88 LEU A N 1
ATOM 688 C CA . LEU A 1 88 ? -22.530 17.250 22.864 1.00 79.38 88 LEU A CA 1
ATOM 689 C C . LEU A 1 88 ? -22.615 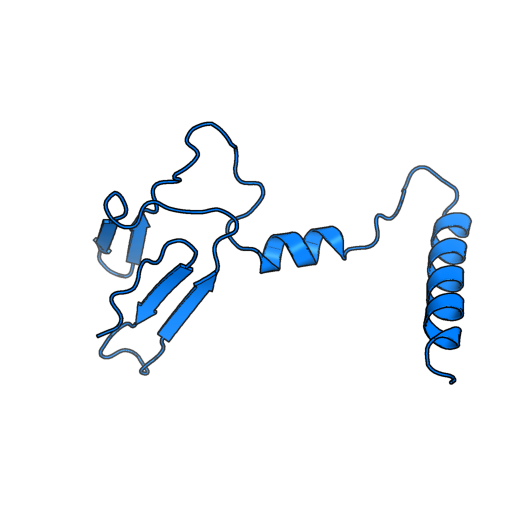18.497 21.971 1.00 79.38 88 LEU A C 1
ATOM 691 O O . LEU A 1 88 ? -23.461 18.552 21.082 1.00 79.38 88 LEU A O 1
ATOM 695 N N . LYS A 1 89 ? -21.697 19.463 22.121 1.00 77.38 89 LYS A N 1
ATOM 696 C CA . LYS A 1 89 ? -21.651 20.677 21.283 1.00 77.38 89 LYS A CA 1
ATOM 697 C C . LYS A 1 89 ? -21.538 20.371 19.789 1.00 77.38 89 LYS A C 1
ATOM 699 O O . LYS A 1 89 ? -22.197 21.036 18.994 1.00 77.38 89 LYS A O 1
ATOM 704 N N . LYS A 1 90 ? -20.730 19.380 19.392 1.00 74.50 90 LYS A N 1
ATOM 705 C CA . LYS A 1 90 ? -20.612 18.977 17.981 1.00 74.50 90 LYS A CA 1
ATOM 706 C C . LYS A 1 90 ? -21.920 18.399 17.443 1.00 74.50 90 LYS A C 1
ATOM 708 O O . LYS A 1 90 ? -22.334 18.792 16.363 1.00 74.50 90 LYS A O 1
ATOM 713 N N . ILE A 1 91 ? -22.604 17.546 18.208 1.00 77.31 91 ILE A N 1
ATOM 714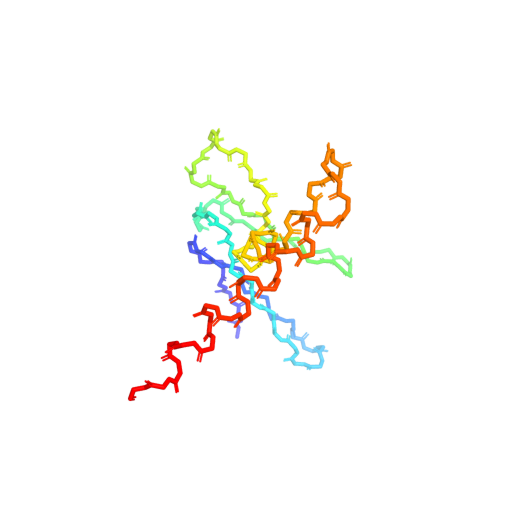 C CA . ILE A 1 91 ? -23.886 16.944 17.798 1.00 77.31 91 ILE A CA 1
ATOM 715 C C . ILE A 1 91 ? -24.964 18.021 17.611 1.00 77.31 91 ILE A C 1
ATOM 717 O O . ILE A 1 91 ? -25.661 18.016 16.600 1.00 77.31 91 ILE A O 1
ATOM 721 N N . PHE A 1 92 ? -25.059 18.987 18.531 1.00 70.25 92 PHE A N 1
ATOM 722 C CA . PHE A 1 92 ? -26.002 20.102 18.388 1.00 70.25 92 PHE A CA 1
ATOM 723 C C . PHE A 1 92 ? -25.672 21.003 17.191 1.00 70.25 92 PHE A C 1
ATOM 725 O O . PHE A 1 92 ? -26.581 21.443 16.496 1.00 70.25 92 PHE A O 1
ATOM 732 N N . LYS A 1 93 ? -24.385 21.236 16.907 1.00 66.19 93 LYS A N 1
ATOM 733 C CA . LYS A 1 93 ? -23.945 22.076 15.783 1.00 66.19 93 LYS A CA 1
ATOM 734 C C . LYS A 1 93 ? -24.113 21.391 14.421 1.00 66.19 93 LYS A C 1
ATOM 736 O O . LYS A 1 93 ? -24.470 22.049 13.454 1.00 66.19 93 LYS A O 1
ATOM 741 N N . ASN A 1 94 ? -23.900 20.077 14.349 1.00 60.12 94 ASN A N 1
ATOM 742 C CA . ASN A 1 94 ? -24.168 19.278 13.151 1.00 60.12 94 ASN A CA 1
ATOM 743 C C . ASN A 1 94 ? -25.671 19.119 12.862 1.00 60.12 94 ASN A C 1
ATOM 745 O O . ASN A 1 94 ? -26.029 18.913 11.713 1.00 60.12 94 ASN A O 1
ATOM 749 N N . GLY A 1 95 ? -26.541 19.227 13.871 1.00 58.22 95 GLY A N 1
ATOM 750 C CA . GLY A 1 95 ? -27.996 19.152 13.698 1.00 58.22 95 GLY A CA 1
ATOM 751 C C . GLY A 1 95 ? -28.677 20.452 13.244 1.00 58.22 95 GLY A C 1
ATOM 752 O O . GLY A 1 95 ? -29.852 20.410 12.884 1.00 58.22 95 GLY A O 1
ATOM 753 N N . GLU A 1 96 ? -27.982 21.596 13.264 1.00 57.06 96 GLU A N 1
ATOM 754 C CA . GLU A 1 96 ? -28.494 22.863 12.705 1.00 57.06 96 GLU A CA 1
ATOM 755 C C . GLU A 1 96 ? -28.272 22.993 11.191 1.00 57.06 96 GLU A C 1
ATOM 757 O O . GLU A 1 96 ? -29.014 23.722 10.539 1.00 57.06 96 GLU A O 1
ATOM 762 N N . ASP A 1 97 ? -27.299 22.277 10.620 1.00 56.28 97 ASP A N 1
ATOM 763 C CA . ASP A 1 97 ? -26.984 22.343 9.182 1.00 56.28 97 ASP A CA 1
ATOM 764 C C . ASP A 1 97 ? -27.962 21.514 8.318 1.00 56.28 97 ASP A C 1
ATOM 766 O O . ASP A 1 97 ? -28.107 21.754 7.125 1.00 56.28 97 ASP A O 1
ATOM 770 N N . ASP A 1 98 ? -28.705 20.583 8.932 1.00 57.16 98 ASP A N 1
ATOM 771 C CA . ASP A 1 98 ? -29.707 19.721 8.274 1.00 57.16 98 ASP A CA 1
ATOM 772 C C . ASP A 1 98 ? -31.129 20.330 8.235 1.00 57.16 98 ASP A C 1
ATOM 774 O O . ASP A 1 98 ? -32.096 19.668 7.850 1.00 57.16 98 ASP A O 1
ATOM 778 N N . ARG A 1 99 ? -31.302 21.595 8.647 1.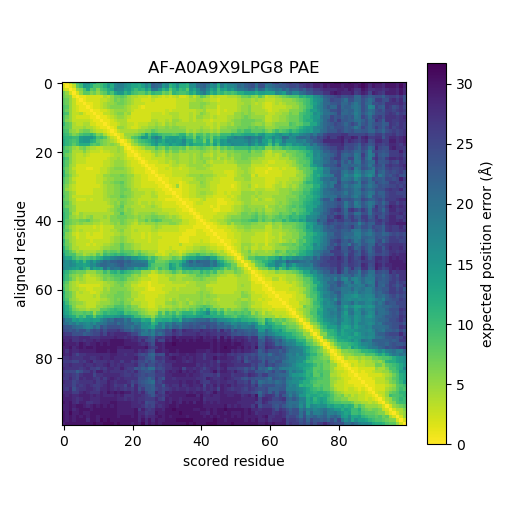00 55.44 99 ARG A N 1
ATOM 779 C CA . ARG A 1 99 ? -32.588 22.312 8.557 1.00 55.44 99 ARG A CA 1
ATOM 780 C C . ARG A 1 99 ? -32.447 23.622 7.793 1.00 55.44 99 ARG A C 1
ATOM 782 O O . ARG A 1 99 ? -32.518 24.703 8.379 1.00 55.44 99 ARG A O 1
ATOM 789 N N . LYS A 1 100 ? -32.330 23.518 6.471 1.00 52.47 100 LYS A N 1
ATOM 790 C CA . LYS A 1 100 ? -32.698 24.600 5.558 1.00 52.47 100 LYS A CA 1
ATOM 791 C C . LYS A 1 100 ? -33.307 24.070 4.270 1.00 52.47 100 LYS A C 1
ATOM 793 O O . LYS A 1 100 ? -32.770 23.081 3.733 1.00 52.47 100 LYS A O 1
#

Mean predicted aligned error: 13.86 Å